Protein AF-R9CBH0-F1 (afdb_monomer)

Structure (mmCIF, N/CA/C/O backbone):
data_AF-R9CBH0-F1
#
_entry.id   AF-R9CBH0-F1
#
loop_
_atom_site.group_PDB
_atom_site.id
_atom_site.type_symbol
_atom_site.label_atom_id
_atom_site.label_alt_id
_atom_site.label_comp_id
_atom_site.label_asym_id
_atom_site.label_entity_id
_atom_site.label_seq_id
_atom_site.pdbx_PDB_ins_code
_atom_site.Cartn_x
_atom_site.Cartn_y
_atom_site.Cartn_z
_atom_site.occupancy
_atom_site.B_iso_or_equiv
_atom_site.auth_seq_id
_atom_site.auth_comp_id
_atom_site.auth_asym_id
_atom_site.auth_atom_id
_atom_site.pdbx_PDB_model_num
ATOM 1 N N . MET A 1 1 ? 23.669 3.929 -6.860 1.00 55.69 1 MET A N 1
ATOM 2 C CA . MET A 1 1 ? 23.165 4.965 -5.923 1.00 55.69 1 MET A CA 1
ATOM 3 C C . MET A 1 1 ? 24.334 5.566 -5.158 1.00 55.69 1 MET A C 1
ATOM 5 O O . MET A 1 1 ? 25.088 4.812 -4.551 1.00 55.69 1 MET A O 1
ATOM 9 N N . SER A 1 2 ? 24.502 6.889 -5.202 1.00 68.69 2 SER A N 1
ATOM 10 C CA . SER A 1 2 ? 25.554 7.599 -4.462 1.00 68.69 2 SER A CA 1
ATOM 11 C C . SER A 1 2 ? 25.324 7.513 -2.946 1.00 68.69 2 SER A C 1
ATOM 13 O O . SER A 1 2 ? 24.187 7.362 -2.489 1.00 68.69 2 SER A O 1
ATOM 15 N N . LYS A 1 3 ? 26.395 7.622 -2.145 1.00 69.25 3 LYS A N 1
ATOM 16 C CA . LYS A 1 3 ? 26.305 7.676 -0.669 1.00 69.25 3 LYS A CA 1
ATOM 17 C C . LYS A 1 3 ? 25.353 8.789 -0.194 1.00 69.25 3 LYS A C 1
ATOM 19 O O . LYS A 1 3 ? 24.627 8.596 0.774 1.00 69.25 3 LYS A O 1
ATOM 24 N N . LEU A 1 4 ? 25.290 9.892 -0.943 1.00 75.38 4 LEU A N 1
ATOM 25 C CA . LEU A 1 4 ? 24.421 11.036 -0.674 1.00 75.38 4 LEU A CA 1
ATOM 26 C C . LEU A 1 4 ? 22.924 10.697 -0.794 1.00 75.38 4 LEU A C 1
ATOM 28 O O . LEU A 1 4 ? 22.137 11.063 0.074 1.00 75.38 4 LEU A O 1
ATOM 32 N N . GLY A 1 5 ? 22.533 9.921 -1.811 1.00 71.81 5 GLY A N 1
ATOM 33 C CA . GLY A 1 5 ? 21.139 9.492 -1.977 1.00 71.81 5 GLY A CA 1
ATOM 34 C C . GLY A 1 5 ? 20.655 8.568 -0.854 1.00 71.81 5 GLY A C 1
ATOM 35 O O . GLY A 1 5 ? 19.491 8.618 -0.465 1.00 71.81 5 GLY A O 1
ATOM 36 N N . LYS A 1 6 ? 21.552 7.756 -0.278 1.00 69.94 6 LYS A N 1
ATOM 37 C CA . LYS A 1 6 ? 21.220 6.910 0.880 1.00 69.94 6 LYS A CA 1
ATOM 38 C C . LYS A 1 6 ? 20.945 7.750 2.127 1.00 69.94 6 LYS A C 1
ATOM 40 O O . LYS A 1 6 ? 19.971 7.478 2.820 1.00 69.94 6 LYS A O 1
ATOM 45 N N . LEU A 1 7 ? 21.760 8.776 2.378 1.00 72.44 7 LEU A N 1
ATOM 46 C CA . LEU A 1 7 ? 21.584 9.673 3.522 1.00 72.44 7 LEU A CA 1
ATOM 47 C C . LEU A 1 7 ? 20.249 10.426 3.443 1.00 72.44 7 LEU A C 1
ATOM 49 O O . LEU A 1 7 ? 19.508 10.477 4.419 1.00 72.44 7 LEU A O 1
ATOM 53 N N . PHE A 1 8 ? 19.897 10.914 2.253 1.00 79.12 8 PHE A N 1
ATOM 54 C CA . PHE A 1 8 ? 18.622 11.588 2.014 1.00 79.12 8 PHE A CA 1
ATOM 55 C C . PHE A 1 8 ? 17.409 10.694 2.325 1.00 79.12 8 PHE A C 1
ATOM 57 O O . PHE A 1 8 ? 16.489 11.110 3.028 1.00 79.12 8 PHE A O 1
ATOM 64 N N . ASN A 1 9 ? 17.432 9.434 1.879 1.00 73.38 9 ASN A N 1
ATOM 65 C CA . ASN A 1 9 ? 16.358 8.476 2.162 1.00 73.38 9 ASN A CA 1
ATOM 66 C C . ASN A 1 9 ? 16.231 8.150 3.658 1.00 73.38 9 ASN A C 1
ATOM 68 O O . ASN A 1 9 ? 15.123 7.953 4.157 1.00 73.38 9 ASN A O 1
ATOM 72 N N . VAL A 1 10 ? 17.352 8.113 4.381 1.00 73.56 10 VAL A N 1
ATOM 73 C CA . VAL A 1 10 ? 17.361 7.919 5.836 1.00 73.56 10 VAL A CA 1
ATOM 74 C C . VAL A 1 10 ? 16.710 9.113 6.536 1.00 73.56 10 VAL A C 1
ATOM 76 O O . VAL A 1 10 ? 15.833 8.910 7.373 1.00 73.56 10 VAL A O 1
ATOM 79 N N . CYS A 1 11 ? 17.041 10.347 6.145 1.00 78.62 11 CYS A N 1
ATOM 80 C CA . CYS A 1 11 ? 16.390 11.549 6.676 1.00 78.62 11 CYS A CA 1
ATOM 81 C C . CYS A 1 11 ? 14.871 11.531 6.440 1.00 78.62 11 CYS A C 1
ATOM 83 O O . CYS A 1 11 ? 14.105 11.779 7.369 1.00 78.62 11 CYS A O 1
ATOM 85 N N . ILE A 1 12 ? 14.429 11.165 5.231 1.00 78.31 12 ILE A N 1
ATOM 86 C CA . ILE A 1 12 ? 13.000 11.000 4.917 1.00 78.31 12 ILE A CA 1
ATOM 87 C C . ILE A 1 12 ? 12.352 9.955 5.829 1.00 78.31 12 ILE A C 1
ATOM 89 O O . ILE A 1 12 ? 11.258 10.191 6.339 1.00 78.31 12 ILE A O 1
ATOM 93 N N . SER A 1 13 ? 13.030 8.833 6.079 1.00 71.50 13 SER A N 1
ATOM 94 C CA . SER A 1 13 ? 12.522 7.787 6.967 1.00 71.50 13 SER A CA 1
ATOM 95 C C . SER A 1 13 ? 12.278 8.307 8.382 1.00 71.50 13 SER A C 1
ATOM 97 O O . SER A 1 13 ? 11.202 8.068 8.927 1.00 71.50 13 SER A O 1
ATOM 99 N N . TYR A 1 14 ? 13.219 9.060 8.958 1.00 72.81 14 TYR A N 1
ATOM 100 C CA . TYR A 1 14 ? 13.046 9.653 10.289 1.00 72.81 14 TYR A CA 1
ATOM 101 C C . TYR A 1 14 ? 11.918 10.690 10.323 1.00 72.81 14 TYR A C 1
ATOM 103 O O . TYR A 1 14 ? 11.097 10.670 11.238 1.00 72.81 14 TYR A O 1
ATOM 111 N N . ILE A 1 15 ? 11.807 11.539 9.297 1.00 75.44 15 ILE A N 1
ATOM 112 C CA . ILE A 1 15 ? 10.704 12.506 9.182 1.00 75.44 15 ILE A CA 1
ATOM 113 C C . ILE A 1 15 ? 9.355 11.778 9.069 1.00 75.44 15 ILE A C 1
ATOM 115 O O . ILE A 1 15 ? 8.374 12.188 9.687 1.00 75.44 15 ILE A O 1
ATOM 119 N N . SER A 1 16 ? 9.300 10.647 8.359 1.00 73.06 16 SER A N 1
ATOM 120 C CA . SER A 1 16 ? 8.080 9.839 8.223 1.00 73.06 16 SER A CA 1
ATOM 121 C C . SER A 1 16 ? 7.590 9.224 9.542 1.00 73.06 16 SER A C 1
ATOM 123 O O . SER A 1 16 ? 6.415 8.859 9.659 1.00 73.06 16 SER A O 1
ATOM 125 N N . CYS A 1 17 ? 8.464 9.097 10.547 1.00 70.25 17 CYS A N 1
ATOM 126 C CA . CYS A 1 17 ? 8.090 8.621 11.878 1.00 70.25 17 CYS A CA 1
ATOM 127 C C . CYS A 1 17 ? 7.307 9.675 12.675 1.00 70.25 17 CYS A C 1
ATOM 129 O O . CYS A 1 17 ? 6.495 9.298 13.517 1.00 70.25 17 CYS A O 1
ATOM 131 N N . LEU A 1 18 ? 7.500 10.965 12.375 1.00 71.19 18 LEU A N 1
ATOM 132 C CA . LEU A 1 18 ? 6.813 12.091 13.020 1.00 71.19 18 LEU A CA 1
ATOM 133 C C . LEU A 1 18 ? 5.410 12.351 12.444 1.00 71.19 18 LEU A C 1
ATOM 135 O O . LEU A 1 18 ? 4.654 13.156 12.984 1.00 71.19 18 LEU A O 1
ATOM 139 N N . CYS A 1 19 ? 5.040 11.697 11.340 1.00 74.38 19 CYS A N 1
ATOM 140 C CA . CYS A 1 19 ? 3.730 11.884 10.726 1.00 74.38 19 CYS A CA 1
ATOM 141 C C . CYS A 1 19 ? 2.606 11.241 11.556 1.00 74.38 19 CYS A C 1
ATOM 143 O O . CYS A 1 19 ? 2.692 10.076 11.945 1.00 74.38 19 CYS A O 1
ATOM 145 N N . PHE A 1 20 ? 1.496 11.968 11.738 1.00 76.88 20 PHE A N 1
ATOM 146 C CA . PHE A 1 20 ? 0.270 11.419 12.321 1.00 76.88 20 PHE A CA 1
ATOM 147 C C . PHE A 1 20 ? -0.298 10.304 11.431 1.00 76.88 20 PHE A C 1
ATOM 149 O O . PHE A 1 20 ? -0.770 10.544 10.313 1.00 76.88 20 PHE A O 1
ATOM 156 N N . ARG A 1 21 ? -0.259 9.065 11.933 1.00 80.06 21 ARG A N 1
ATOM 157 C CA . ARG A 1 21 ? -0.780 7.882 11.237 1.00 80.06 21 ARG A CA 1
ATOM 158 C C . ARG A 1 21 ? -2.235 7.629 11.604 1.00 80.06 21 ARG A C 1
ATOM 160 O O . ARG A 1 21 ? -2.646 7.768 12.750 1.00 80.06 21 ARG A O 1
ATOM 167 N N . ASN A 1 22 ? -3.021 7.217 10.616 1.00 83.94 22 ASN A N 1
ATOM 168 C CA . ASN A 1 22 ? -4.420 6.852 10.791 1.00 83.94 22 ASN A CA 1
ATOM 169 C C . ASN A 1 22 ? -4.539 5.325 10.931 1.00 83.94 22 ASN A C 1
ATOM 171 O O . ASN A 1 22 ? -4.223 4.585 9.992 1.00 83.94 22 ASN A O 1
ATOM 175 N N . SER A 1 23 ? -5.014 4.858 12.091 1.00 82.81 23 SER A N 1
ATOM 176 C CA . SER A 1 23 ? -5.140 3.431 12.439 1.00 82.81 23 SER A CA 1
ATOM 177 C C . SER A 1 23 ? -6.052 2.638 11.493 1.00 82.81 23 SER A C 1
ATOM 179 O O . SER A 1 23 ? -5.847 1.438 11.293 1.00 82.81 23 SER A O 1
ATOM 181 N N . LYS A 1 24 ? -6.994 3.331 10.838 1.00 88.06 24 LYS A N 1
ATOM 182 C CA . LYS A 1 24 ? -7.968 2.759 9.902 1.00 88.06 24 LYS A CA 1
ATOM 183 C C . LYS A 1 24 ? -7.472 2.697 8.460 1.00 88.06 24 LYS A C 1
ATOM 185 O O . LYS A 1 24 ? -8.135 2.084 7.630 1.00 88.06 24 LYS A O 1
ATOM 190 N N . LYS A 1 25 ? -6.347 3.338 8.117 1.00 91.06 25 LYS A N 1
ATOM 191 C CA . LYS A 1 25 ? -5.790 3.323 6.752 1.00 91.06 25 LYS A CA 1
ATOM 192 C C . LYS A 1 25 ? -4.822 2.157 6.571 1.00 91.06 25 LYS A C 1
ATOM 194 O O . LYS A 1 25 ? -3.807 2.086 7.268 1.00 91.06 25 LYS A O 1
ATOM 199 N N . VAL A 1 26 ? -5.103 1.317 5.577 1.00 90.88 26 VAL A N 1
ATOM 200 C CA . VAL A 1 26 ? -4.246 0.202 5.160 1.00 90.88 26 VAL A CA 1
ATOM 201 C C . VAL A 1 26 ? -3.906 0.361 3.684 1.00 90.88 26 VAL A C 1
ATOM 203 O O . VAL A 1 26 ? -4.806 0.484 2.850 1.00 90.88 26 VAL A O 1
ATOM 206 N N . ILE A 1 27 ? -2.613 0.371 3.362 1.00 93.00 27 ILE A N 1
ATOM 207 C CA . ILE A 1 27 ? -2.144 0.452 1.974 1.00 93.00 27 ILE A CA 1
ATOM 208 C C . ILE A 1 27 ? -1.685 -0.913 1.453 1.00 93.00 27 ILE A C 1
ATOM 210 O O . ILE A 1 27 ? -1.210 -1.755 2.215 1.00 93.00 27 ILE A O 1
ATOM 214 N N . PHE A 1 28 ? -1.804 -1.114 0.145 1.00 92.44 28 PHE A N 1
ATOM 215 C CA . PHE A 1 28 ? -1.493 -2.369 -0.536 1.00 92.44 28 PHE A CA 1
ATOM 216 C C . PHE A 1 28 ? -0.552 -2.140 -1.714 1.00 92.44 28 PHE A C 1
ATOM 218 O O . PHE A 1 28 ? -0.696 -1.158 -2.441 1.00 92.44 28 PHE A O 1
ATOM 225 N N . GLY A 1 29 ? 0.372 -3.076 -1.914 1.00 90.69 29 GLY A N 1
ATOM 226 C CA . GLY A 1 29 ? 1.218 -3.180 -3.100 1.00 90.69 29 GLY A CA 1
ATOM 227 C C . GLY A 1 29 ? 1.507 -4.644 -3.437 1.00 90.69 29 GLY A C 1
ATOM 228 O O . GLY A 1 29 ? 1.253 -5.540 -2.627 1.00 90.69 29 GLY A O 1
ATOM 229 N N . SER A 1 30 ? 1.990 -4.899 -4.653 1.00 86.62 30 SER A N 1
ATOM 230 C CA . SER A 1 30 ? 2.379 -6.238 -5.111 1.00 86.62 30 SER A CA 1
ATOM 231 C C . SER A 1 30 ? 3.394 -6.146 -6.257 1.00 86.62 30 SER A C 1
ATOM 233 O O . SER A 1 30 ? 3.350 -5.190 -7.042 1.00 86.62 30 SER A O 1
ATOM 235 N N . TRP A 1 31 ? 4.302 -7.124 -6.363 1.00 85.31 31 TRP A N 1
ATOM 236 C CA . TRP A 1 31 ? 5.308 -7.252 -7.432 1.00 85.31 31 TRP A CA 1
ATOM 237 C C . TRP A 1 31 ? 6.092 -5.961 -7.709 1.00 85.31 31 TRP A C 1
ATOM 239 O O . TRP A 1 31 ? 6.016 -5.391 -8.802 1.00 85.31 31 TRP A O 1
ATOM 249 N N . PHE A 1 32 ? 6.819 -5.462 -6.711 1.00 82.62 32 PHE A N 1
ATOM 250 C CA . PHE A 1 32 ? 7.611 -4.226 -6.764 1.00 82.62 32 PHE A CA 1
ATOM 251 C C . PHE A 1 32 ? 6.785 -2.970 -7.103 1.00 82.62 32 PHE A C 1
ATOM 253 O O . PHE A 1 32 ? 7.334 -1.939 -7.504 1.00 82.62 32 PHE A O 1
ATOM 260 N N . GLY A 1 33 ? 5.461 -3.060 -6.929 1.00 84.62 33 GLY A N 1
ATOM 261 C CA . GLY A 1 33 ? 4.481 -2.021 -7.225 1.00 84.62 33 GLY A CA 1
ATOM 262 C C . GLY A 1 33 ? 3.933 -2.069 -8.653 1.00 84.62 33 GLY A C 1
ATOM 263 O O . GLY A 1 33 ? 3.203 -1.157 -9.038 1.00 84.62 33 GLY A O 1
ATOM 264 N N . ASN A 1 34 ? 4.254 -3.101 -9.439 1.00 87.12 34 ASN A N 1
ATOM 265 C CA . ASN A 1 34 ? 3.969 -3.143 -10.877 1.00 87.12 34 ASN A CA 1
ATOM 266 C C . ASN A 1 34 ? 2.783 -4.024 -11.279 1.00 87.12 34 ASN A C 1
ATOM 268 O O . ASN A 1 34 ? 2.405 -4.003 -12.450 1.00 87.12 34 ASN A O 1
ATOM 272 N N . LYS A 1 35 ? 2.195 -4.796 -10.355 1.00 89.12 35 LYS A N 1
ATOM 273 C CA . LYS A 1 35 ? 1.049 -5.666 -10.663 1.00 89.12 35 LYS A CA 1
ATOM 274 C C . LYS A 1 35 ? -0.063 -5.534 -9.633 1.00 89.12 35 LYS A C 1
ATOM 276 O O . LYS A 1 35 ? 0.196 -5.404 -8.44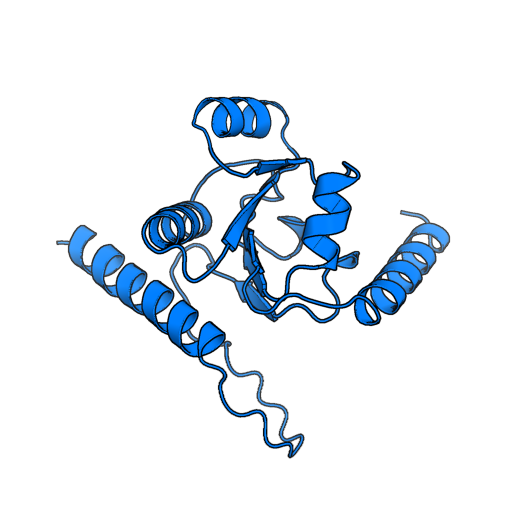2 1.00 89.12 35 LYS A O 1
ATOM 281 N N . PHE A 1 36 ? -1.306 -5.671 -10.088 1.00 89.69 36 PHE A N 1
ATOM 282 C CA . PHE A 1 36 ? -2.465 -5.915 -9.230 1.00 89.69 36 PHE A CA 1
ATOM 283 C C . PHE A 1 36 ? -2.736 -7.424 -9.152 1.00 89.69 36 PHE A C 1
ATOM 285 O O . PHE A 1 36 ? -3.535 -7.977 -9.915 1.00 89.69 36 PHE A O 1
ATOM 292 N N . ALA A 1 37 ? -2.018 -8.113 -8.262 1.00 87.06 37 ALA A N 1
ATOM 293 C CA . ALA A 1 37 ? -1.978 -9.574 -8.222 1.00 87.06 37 ALA A CA 1
ATOM 294 C C . ALA A 1 37 ? -1.712 -10.145 -6.818 1.00 87.06 37 ALA A C 1
ATOM 296 O O . ALA A 1 37 ? -1.347 -9.414 -5.891 1.00 87.06 37 ALA A O 1
ATOM 297 N N . ASP A 1 38 ? -1.841 -11.473 -6.731 1.00 84.25 38 ASP A N 1
ATOM 298 C CA . ASP A 1 38 ? -1.469 -12.311 -5.585 1.00 84.25 38 ASP A CA 1
ATOM 299 C C . ASP A 1 38 ? -2.309 -12.033 -4.316 1.00 84.25 38 ASP A C 1
ATOM 301 O O . ASP A 1 38 ? -3.362 -11.388 -4.367 1.00 84.25 38 ASP A O 1
ATOM 305 N N . ASN A 1 39 ? -1.871 -12.535 -3.166 1.00 84.12 39 ASN A N 1
ATOM 306 C CA . ASN A 1 39 ? -2.548 -12.447 -1.874 1.00 84.12 39 ASN A CA 1
ATOM 307 C C . ASN A 1 39 ? -2.919 -11.006 -1.494 1.00 84.12 39 ASN A C 1
ATOM 309 O O . ASN A 1 39 ? -3.996 -10.767 -0.945 1.00 84.12 39 ASN A O 1
ATOM 313 N N . SER A 1 40 ? -2.075 -10.033 -1.854 1.00 85.44 40 SER A N 1
ATOM 314 C CA . SER A 1 40 ? -2.325 -8.604 -1.623 1.00 85.44 40 SER A CA 1
ATOM 315 C C . SER A 1 40 ? -3.613 -8.124 -2.304 1.00 85.44 40 SER A C 1
ATOM 317 O O . SER A 1 40 ? -4.426 -7.437 -1.684 1.00 85.44 40 SER A O 1
ATOM 319 N N . LYS A 1 41 ? -3.880 -8.567 -3.543 1.00 89.62 41 LYS A N 1
ATOM 320 C CA . LYS A 1 41 ? -5.126 -8.263 -4.269 1.00 89.62 41 LYS A CA 1
ATOM 321 C C . LYS A 1 41 ? -6.351 -8.874 -3.596 1.00 89.62 41 LYS A C 1
ATOM 323 O O . LYS A 1 41 ? -7.383 -8.210 -3.496 1.00 89.62 41 LYS A O 1
ATOM 328 N N . TYR A 1 42 ? -6.262 -10.128 -3.159 1.00 87.75 42 TYR A N 1
ATOM 329 C CA . TYR A 1 42 ? -7.389 -10.797 -2.505 1.00 87.75 42 TYR A CA 1
ATOM 330 C C . TYR A 1 42 ? -7.722 -10.153 -1.159 1.00 87.75 42 TYR A C 1
ATOM 332 O O . TYR A 1 42 ? -8.896 -9.889 -0.890 1.00 87.75 42 TYR A O 1
ATOM 340 N N . LEU A 1 43 ? -6.705 -9.821 -0.358 1.00 86.38 43 LEU A N 1
ATOM 341 C CA . LEU A 1 43 ? -6.895 -9.104 0.901 1.00 86.38 43 LEU A CA 1
ATOM 342 C C . LEU A 1 43 ? -7.495 -7.720 0.670 1.00 86.38 43 LEU A C 1
ATOM 344 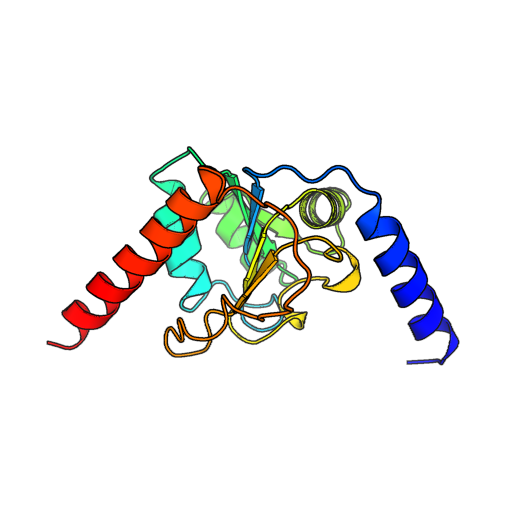O O . LEU A 1 43 ? -8.514 -7.402 1.283 1.00 86.38 43 LEU A O 1
ATOM 348 N N . PHE A 1 44 ? -6.945 -6.954 -0.273 1.00 91.50 44 PHE A N 1
ATOM 349 C CA . PHE A 1 44 ? -7.498 -5.665 -0.680 1.00 91.50 44 PHE A CA 1
ATOM 350 C C . PHE A 1 44 ? -8.991 -5.777 -1.010 1.00 91.50 44 PHE A C 1
ATOM 352 O O . PHE A 1 44 ? -9.804 -5.077 -0.412 1.00 91.50 44 PHE A O 1
ATOM 359 N N . LYS A 1 45 ? -9.379 -6.716 -1.884 1.00 89.50 45 LYS A N 1
ATOM 360 C CA . LYS A 1 45 ? -10.786 -6.922 -2.262 1.00 89.50 45 LYS A CA 1
ATOM 361 C C . LYS A 1 45 ? -11.668 -7.330 -1.083 1.00 89.50 45 LYS A C 1
ATOM 363 O O . LYS A 1 45 ? -12.788 -6.842 -0.984 1.00 89.50 45 LYS A O 1
ATOM 368 N N . SER A 1 46 ? -11.181 -8.191 -0.187 1.00 86.62 46 SER A N 1
ATOM 369 C CA . SER A 1 46 ? -11.945 -8.593 1.002 1.00 86.62 46 SER A CA 1
ATOM 370 C C . SER A 1 46 ? -12.234 -7.413 1.934 1.00 86.62 46 SER A C 1
ATOM 372 O O . SER A 1 46 ? -13.335 -7.305 2.463 1.00 86.62 46 SER A O 1
ATOM 374 N N . MET A 1 47 ? -11.289 -6.478 2.053 1.00 87.25 47 MET A N 1
ATOM 375 C CA . MET A 1 47 ? -11.446 -5.272 2.864 1.00 87.25 47 MET A CA 1
ATOM 376 C C . MET A 1 47 ? -12.349 -4.218 2.220 1.00 87.25 47 MET A C 1
ATOM 378 O O . MET A 1 47 ? -12.893 -3.385 2.932 1.00 87.25 47 MET A O 1
ATOM 382 N N . LEU A 1 48 ? -12.566 -4.253 0.901 1.00 88.31 48 LEU A N 1
ATOM 383 C CA . LEU A 1 48 ? -13.536 -3.358 0.255 1.00 88.31 48 LEU A CA 1
ATOM 384 C C . LEU A 1 48 ? -14.987 -3.672 0.647 1.00 88.31 48 LEU A C 1
ATOM 386 O O . LEU A 1 48 ? -15.830 -2.777 0.606 1.00 88.31 48 LEU A O 1
ATOM 390 N N . VAL A 1 49 ? -15.280 -4.923 1.018 1.00 85.12 49 VAL A N 1
ATOM 391 C CA . VAL A 1 49 ? -16.624 -5.347 1.450 1.00 85.12 49 VAL A CA 1
ATOM 392 C C . VAL A 1 49 ? -16.991 -4.706 2.786 1.00 85.12 49 VAL A C 1
ATOM 394 O O . VAL A 1 49 ? -18.146 -4.360 3.021 1.00 85.12 49 VAL A O 1
ATOM 397 N N . ASP A 1 50 ? -16.003 -4.510 3.652 1.00 76.94 50 ASP A N 1
ATOM 398 C CA . ASP A 1 50 ? -16.211 -4.056 5.014 1.00 76.94 50 ASP A CA 1
ATOM 399 C C . ASP A 1 50 ? -15.418 -2.771 5.278 1.00 76.94 50 ASP A C 1
ATOM 401 O O . ASP A 1 50 ? -14.215 -2.758 5.546 1.00 76.94 50 ASP A O 1
ATOM 405 N N . LYS A 1 51 ? -16.158 -1.661 5.210 1.00 79.69 51 LYS A N 1
ATOM 406 C CA . LYS A 1 51 ? -15.656 -0.282 5.246 1.00 79.69 51 LYS A CA 1
ATOM 407 C C . LYS A 1 51 ? -15.122 0.167 6.613 1.00 79.69 51 LYS A C 1
ATOM 409 O O . LYS A 1 51 ? -14.841 1.353 6.785 1.00 79.69 51 LYS A O 1
ATOM 414 N N . ARG A 1 52 ? -14.979 -0.733 7.596 1.00 84.00 52 ARG A N 1
ATOM 415 C CA . ARG A 1 52 ? -14.368 -0.411 8.902 1.00 84.00 52 ARG A CA 1
ATOM 416 C C . ARG A 1 52 ? -12.925 0.070 8.753 1.00 84.00 52 ARG A C 1
ATOM 418 O O . ARG A 1 52 ? -12.489 0.938 9.506 1.00 84.00 52 ARG A O 1
ATOM 425 N N . LEU A 1 53 ? -12.217 -0.457 7.755 1.00 87.94 53 LEU A N 1
ATOM 426 C CA . LEU A 1 53 ? -10.875 -0.033 7.375 1.00 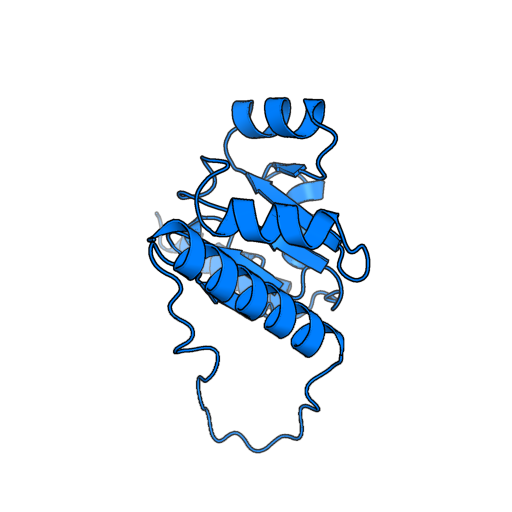87.94 53 LEU A CA 1
ATOM 427 C C . LEU A 1 53 ? -10.896 0.554 5.959 1.00 87.94 53 LEU A C 1
ATOM 429 O O . LEU A 1 53 ? -11.602 0.078 5.073 1.00 87.94 53 LEU A O 1
ATOM 433 N N . ARG A 1 54 ? -10.084 1.586 5.730 1.00 93.44 54 ARG A N 1
ATOM 434 C CA . ARG A 1 54 ? -9.891 2.210 4.420 1.00 93.44 54 ARG A CA 1
ATOM 435 C C . ARG A 1 54 ? -8.726 1.538 3.703 1.00 93.44 54 ARG A C 1
ATOM 437 O O . ARG A 1 54 ? -7.566 1.791 4.034 1.00 93.44 54 ARG A O 1
ATOM 444 N N . ALA A 1 55 ? -9.055 0.702 2.725 1.00 93.81 55 ALA A N 1
ATOM 445 C CA . ALA A 1 55 ? -8.104 0.028 1.849 1.00 93.81 55 ALA A CA 1
ATOM 446 C C . ALA A 1 55 ? -7.711 0.927 0.663 1.00 93.81 55 ALA A C 1
ATOM 448 O O . ALA A 1 55 ? -8.575 1.409 -0.065 1.00 93.81 55 ALA A O 1
ATOM 449 N N . ILE A 1 56 ? -6.408 1.132 0.460 1.00 95.12 56 ILE A N 1
ATOM 450 C CA . ILE A 1 56 ? -5.854 1.973 -0.612 1.00 95.12 56 ILE A CA 1
ATOM 451 C C . ILE A 1 56 ? -4.780 1.192 -1.366 1.00 95.12 56 ILE A C 1
ATOM 453 O O . ILE A 1 56 ? -3.868 0.646 -0.750 1.00 95.12 56 ILE A O 1
ATOM 457 N N . TRP A 1 57 ? -4.831 1.177 -2.694 1.00 95.56 57 TRP A N 1
ATOM 458 C CA . TRP A 1 57 ? -3.773 0.570 -3.501 1.00 95.56 57 TRP A CA 1
ATOM 459 C C . TRP A 1 57 ? -2.714 1.600 -3.912 1.00 95.56 57 TRP A C 1
ATOM 461 O O . TRP A 1 57 ? -3.043 2.698 -4.364 1.00 95.56 57 TRP A O 1
ATOM 471 N N . ILE A 1 58 ? -1.436 1.246 -3.787 1.00 95.06 58 ILE A N 1
ATOM 472 C CA . ILE A 1 58 ? -0.305 2.052 -4.252 1.00 95.06 58 ILE A CA 1
ATOM 473 C C . ILE A 1 58 ? 0.409 1.287 -5.366 1.00 95.06 58 ILE A C 1
ATOM 475 O O . ILE A 1 58 ? 0.763 0.121 -5.208 1.00 95.06 58 ILE A O 1
ATOM 479 N N . THR A 1 59 ? 0.625 1.940 -6.507 1.00 94.00 59 THR A N 1
ATOM 480 C CA . THR A 1 59 ? 1.301 1.329 -7.661 1.00 94.00 59 THR A CA 1
ATOM 481 C C . THR A 1 59 ? 2.339 2.266 -8.273 1.00 94.00 59 THR A C 1
ATOM 483 O O . THR A 1 59 ? 2.264 3.488 -8.136 1.00 94.00 59 THR A O 1
ATOM 486 N N . LYS A 1 60 ? 3.341 1.682 -8.930 1.00 93.12 60 LYS A N 1
ATOM 487 C CA . LYS A 1 6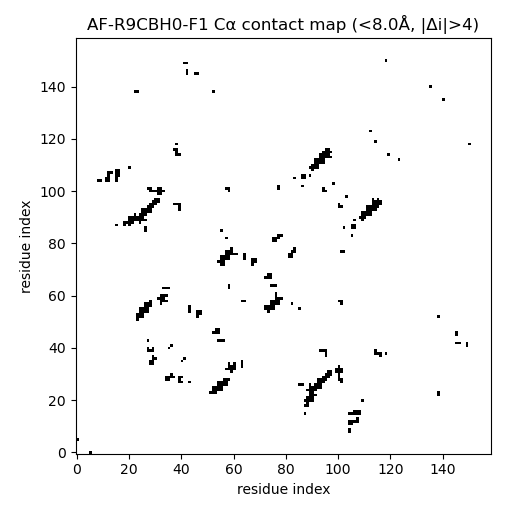0 ? 4.317 2.380 -9.775 1.00 93.12 60 LYS A CA 1
ATOM 488 C C . LYS A 1 60 ? 3.948 2.301 -11.259 1.00 93.12 60 LYS A C 1
ATOM 490 O O . LYS A 1 60 ? 4.486 3.063 -12.052 1.00 93.12 60 LYS A O 1
ATOM 495 N N . ASN A 1 61 ? 3.028 1.406 -11.623 1.00 94.06 61 ASN A N 1
ATOM 496 C CA . ASN A 1 61 ? 2.613 1.173 -12.997 1.00 94.06 61 ASN A CA 1
ATOM 497 C C . ASN A 1 61 ? 1.366 2.010 -13.331 1.00 94.06 61 ASN A C 1
ATOM 499 O O . ASN A 1 61 ? 0.320 1.881 -12.689 1.00 94.06 61 ASN A O 1
ATOM 503 N N . ILE A 1 62 ? 1.489 2.867 -14.346 1.00 94.19 62 ILE A N 1
ATOM 504 C CA . ILE A 1 62 ? 0.417 3.761 -14.790 1.00 94.19 62 ILE A CA 1
ATOM 505 C C . ILE A 1 62 ? -0.765 3.008 -15.412 1.00 94.19 62 ILE A C 1
ATOM 507 O O . ILE A 1 62 ? -1.909 3.416 -15.223 1.00 94.19 62 ILE A O 1
ATOM 511 N N . ASP A 1 63 ? -0.517 1.878 -16.074 1.00 95.44 63 ASP A N 1
ATOM 512 C CA . ASP A 1 63 ? -1.561 1.061 -16.691 1.00 95.44 63 ASP A CA 1
ATOM 513 C C . ASP A 1 63 ? -2.438 0.425 -15.614 1.00 95.44 63 ASP A C 1
ATOM 515 O O . ASP A 1 63 ? -3.662 0.531 -15.664 1.00 95.44 63 ASP A O 1
ATOM 519 N N . ILE A 1 64 ? -1.809 -0.121 -14.565 1.00 95.06 64 ILE A N 1
ATOM 520 C CA . ILE A 1 64 ? -2.514 -0.645 -13.386 1.00 95.06 64 ILE A CA 1
ATOM 521 C C . ILE A 1 64 ? -3.312 0.462 -12.697 1.00 95.06 64 ILE A C 1
ATOM 523 O O . ILE A 1 64 ? -4.463 0.246 -12.319 1.00 95.06 64 ILE A O 1
ATOM 527 N N . TYR A 1 65 ? -2.730 1.655 -12.541 1.00 96.25 65 TYR A N 1
ATOM 528 C CA . TYR A 1 65 ? -3.444 2.798 -11.975 1.00 96.25 65 TYR A CA 1
ATOM 529 C C . TYR A 1 65 ? -4.698 3.133 -12.787 1.00 96.25 65 TYR A C 1
ATOM 531 O O . TYR A 1 65 ? -5.780 3.230 -12.210 1.00 96.25 65 TYR A O 1
ATOM 539 N N . ASN A 1 66 ? -4.575 3.266 -14.108 1.00 96.38 66 ASN A N 1
ATOM 540 C CA . ASN A 1 66 ? -5.691 3.599 -14.990 1.00 96.38 66 ASN A CA 1
ATOM 541 C C . ASN A 1 66 ? -6.774 2.513 -14.966 1.00 96.38 66 ASN A C 1
ATOM 543 O O . ASN A 1 66 ? -7.961 2.825 -14.840 1.00 96.38 66 ASN A O 1
ATOM 547 N N . GLU A 1 67 ? -6.376 1.242 -15.022 1.00 96.31 67 GLU A N 1
ATOM 548 C CA . GLU A 1 67 ? -7.287 0.099 -14.972 1.00 96.31 67 GLU A CA 1
ATOM 549 C C . GLU A 1 67 ? -8.067 0.062 -13.650 1.00 96.31 67 GLU A C 1
ATOM 551 O O . GLU A 1 67 ? -9.300 0.022 -13.643 1.00 96.31 67 GLU A O 1
ATOM 556 N N . MET A 1 68 ? -7.367 0.144 -12.516 1.00 95.69 68 MET A N 1
ATOM 557 C CA . MET A 1 68 ? -7.988 0.133 -11.190 1.00 95.69 68 MET A CA 1
ATOM 558 C C . MET A 1 68 ? -8.866 1.363 -10.961 1.00 95.69 68 MET A C 1
ATOM 560 O O . MET A 1 68 ? -9.942 1.255 -10.368 1.00 95.69 68 MET A O 1
ATOM 564 N N . LYS A 1 69 ? -8.442 2.531 -11.457 1.00 96.06 69 LYS A N 1
ATOM 565 C CA . LYS A 1 69 ? -9.220 3.764 -11.356 1.00 96.06 69 LYS A CA 1
ATOM 566 C C . LYS A 1 69 ? -10.528 3.657 -12.135 1.00 96.06 69 LYS A C 1
ATOM 568 O O . LYS A 1 69 ? -11.565 4.060 -11.613 1.00 96.06 69 LYS A O 1
ATOM 573 N N . LYS A 1 70 ? -10.498 3.060 -13.332 1.00 96.38 70 LYS A N 1
ATOM 574 C CA . LYS A 1 70 ? -11.692 2.772 -14.145 1.00 96.38 70 LYS A CA 1
ATOM 575 C C . LYS A 1 70 ? -12.649 1.802 -13.446 1.00 96.38 70 LYS A C 1
ATOM 577 O O . LYS A 1 70 ? -13.857 1.949 -13.574 1.00 96.38 70 LYS A O 1
ATOM 582 N N . GLN A 1 71 ? -12.121 0.859 -12.665 1.00 94.25 71 GLN A N 1
ATOM 583 C CA . GLN A 1 71 ? -12.910 -0.069 -11.842 1.00 94.25 71 GLN A CA 1
ATOM 584 C C . GLN A 1 71 ? -13.476 0.572 -10.557 1.00 94.25 71 GLN A C 1
ATOM 586 O O . GLN A 1 71 ? -14.152 -0.102 -9.783 1.00 94.25 71 GLN A O 1
ATOM 591 N N . GLY A 1 72 ? -13.216 1.861 -10.309 1.00 95.06 72 GLY A N 1
ATOM 592 C CA . GLY A 1 72 ? -13.718 2.580 -9.136 1.00 95.06 72 GLY A CA 1
ATOM 593 C C . GLY A 1 72 ? -12.922 2.328 -7.853 1.00 95.06 72 GLY A C 1
ATOM 594 O O . GLY A 1 72 ? -13.369 2.709 -6.772 1.00 95.06 72 GLY A O 1
ATOM 595 N N . TYR A 1 73 ? -11.743 1.707 -7.943 1.00 95.75 73 TYR A N 1
ATOM 596 C CA . TYR A 1 73 ? -10.898 1.478 -6.777 1.00 95.75 73 TYR A CA 1
ATOM 597 C C . TYR A 1 73 ? -10.172 2.747 -6.328 1.00 95.75 73 TYR A C 1
ATOM 599 O O . TYR A 1 73 ? -9.788 3.610 -7.124 1.00 95.75 73 TYR A O 1
ATOM 607 N N . GLU A 1 74 ? -9.936 2.836 -5.018 1.00 95.88 74 GLU A N 1
ATOM 608 C CA . GLU A 1 74 ? -9.049 3.847 -4.460 1.00 95.88 74 GLU A CA 1
ATOM 609 C C . GLU A 1 74 ? -7.585 3.436 -4.694 1.00 95.88 74 GLU A C 1
ATOM 611 O O . GLU A 1 74 ? -7.049 2.552 -4.022 1.00 95.88 74 GLU A O 1
ATOM 616 N N . VAL A 1 75 ? -6.952 4.078 -5.678 1.00 96.81 75 VAL A N 1
ATOM 617 C CA . VAL A 1 75 ? -5.585 3.796 -6.129 1.00 96.81 75 VAL A CA 1
ATOM 618 C C . VAL A 1 75 ? -4.804 5.093 -6.353 1.00 96.81 75 VAL A C 1
ATOM 620 O O . VAL A 1 75 ? -5.366 6.081 -6.834 1.00 96.81 75 VAL A O 1
ATOM 623 N N . TYR A 1 76 ? -3.508 5.095 -6.026 1.00 96.69 76 TYR A N 1
ATOM 624 C CA . TYR A 1 76 ? -2.604 6.227 -6.257 1.00 96.69 76 TYR A CA 1
ATOM 625 C C . TYR A 1 76 ? -1.229 5.780 -6.765 1.00 96.69 76 TYR A C 1
ATOM 627 O O . TYR A 1 76 ? -0.720 4.720 -6.396 1.00 96.69 76 TYR A O 1
ATOM 635 N N . ILE A 1 77 ? -0.600 6.636 -7.575 1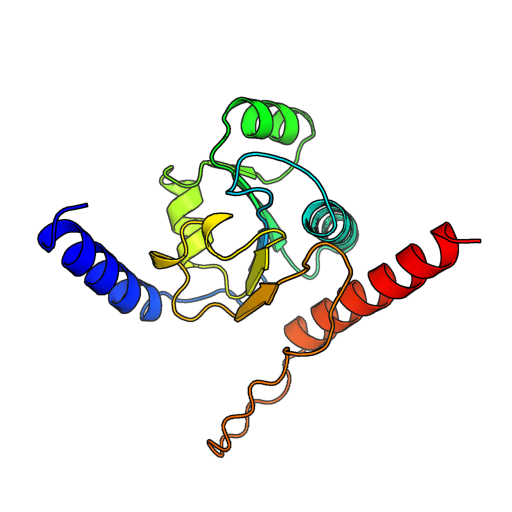.00 94.69 77 ILE A N 1
ATOM 636 C CA . ILE A 1 77 ? 0.789 6.449 -8.006 1.00 94.69 77 ILE A CA 1
ATOM 637 C C . ILE A 1 77 ? 1.740 6.756 -6.842 1.00 94.69 77 ILE A C 1
ATOM 639 O O . ILE A 1 77 ? 1.596 7.788 -6.181 1.00 94.69 77 ILE A O 1
ATOM 643 N N . HIS A 1 78 ? 2.739 5.900 -6.623 1.00 91.00 78 HIS A N 1
ATOM 644 C CA . HIS A 1 78 ? 3.640 5.938 -5.463 1.00 91.00 78 HIS A CA 1
ATOM 645 C C . HIS A 1 78 ? 4.402 7.262 -5.256 1.00 91.00 78 HIS A C 1
ATOM 647 O O . HIS A 1 78 ? 4.690 7.608 -4.111 1.00 91.00 78 HIS A O 1
ATOM 653 N N . ASN A 1 79 ? 4.730 7.987 -6.330 1.00 89.00 79 ASN A N 1
ATOM 654 C CA . ASN A 1 79 ? 5.476 9.252 -6.303 1.00 89.00 79 ASN A CA 1
ATOM 655 C C . ASN A 1 79 ? 4.585 10.490 -6.517 1.00 89.00 79 ASN A C 1
ATOM 657 O O . ASN A 1 79 ? 5.085 11.610 -6.551 1.00 89.00 79 ASN A O 1
ATOM 661 N N . SER A 1 80 ? 3.267 10.311 -6.642 1.00 90.69 80 SER A N 1
ATOM 662 C CA . SER A 1 80 ? 2.327 11.434 -6.681 1.00 90.69 80 SER A CA 1
ATOM 663 C C . SER A 1 80 ? 2.145 12.036 -5.286 1.00 90.69 80 SER A C 1
ATOM 665 O O . SER A 1 80 ? 2.226 11.318 -4.291 1.00 90.69 80 SER A O 1
ATOM 667 N N . LEU A 1 81 ? 1.806 13.328 -5.191 1.00 88.19 81 LEU A N 1
ATOM 668 C CA . LEU A 1 81 ? 1.542 13.992 -3.902 1.00 88.19 81 LEU A CA 1
ATOM 669 C C . LEU A 1 81 ? 0.511 13.232 -3.050 1.00 88.19 81 LEU A C 1
ATOM 671 O O . LEU A 1 81 ? 0.710 13.029 -1.854 1.00 88.19 81 LEU A O 1
ATOM 675 N N . LYS A 1 82 ? -0.565 12.743 -3.682 1.00 90.75 82 LYS A N 1
ATOM 676 C CA . LYS A 1 82 ? -1.588 11.928 -3.009 1.00 90.75 82 LYS A CA 1
ATOM 677 C C . LYS A 1 82 ? -1.034 10.570 -2.573 1.00 90.75 82 LYS A C 1
ATOM 679 O O . LYS A 1 82 ? -1.277 10.150 -1.446 1.00 90.75 82 LYS A O 1
ATOM 684 N N . GLY A 1 83 ? -0.257 9.903 -3.426 1.00 90.25 83 GLY A N 1
ATOM 685 C CA . GLY A 1 83 ? 0.383 8.633 -3.083 1.00 90.25 83 GLY A CA 1
ATOM 686 C C . GLY A 1 83 ? 1.363 8.762 -1.919 1.00 90.25 83 GLY A C 1
ATOM 687 O O . GLY A 1 83 ? 1.342 7.937 -1.009 1.00 90.25 83 GLY A O 1
ATOM 688 N N . ILE A 1 84 ? 2.179 9.816 -1.900 1.00 88.31 84 ILE A N 1
ATOM 689 C CA . ILE A 1 84 ? 3.107 10.124 -0.804 1.00 88.31 84 ILE A CA 1
ATOM 690 C C . ILE A 1 84 ? 2.326 10.383 0.488 1.00 88.31 84 ILE A C 1
ATOM 692 O O . ILE A 1 84 ? 2.610 9.757 1.506 1.00 88.31 84 ILE A O 1
ATOM 696 N N . TYR A 1 85 ? 1.290 11.225 0.442 1.00 90.81 85 TYR A N 1
ATOM 697 C CA . TYR A 1 85 ? 0.424 11.500 1.593 1.00 90.81 85 TYR A CA 1
ATOM 698 C C . TYR A 1 85 ? -0.205 10.225 2.176 1.00 90.81 85 TYR A C 1
ATOM 700 O O . TYR A 1 85 ? -0.218 10.017 3.394 1.00 90.81 85 TYR A O 1
ATOM 708 N N . HIS A 1 86 ? -0.726 9.344 1.322 1.00 92.12 86 HIS A N 1
ATOM 709 C CA . HIS A 1 86 ? -1.344 8.102 1.777 1.00 92.12 86 HIS A CA 1
ATOM 710 C C . HIS A 1 86 ? -0.327 7.117 2.349 1.00 92.12 86 HIS A C 1
ATOM 712 O O . HIS A 1 86 ? -0.637 6.469 3.344 1.00 92.12 86 HIS A O 1
ATOM 718 N N . GLN A 1 87 ? 0.887 7.060 1.802 1.00 89.62 87 GLN A N 1
ATOM 719 C CA . GLN A 1 87 ? 1.971 6.266 2.381 1.00 89.62 87 GLN A CA 1
ATOM 720 C C . GLN A 1 87 ? 2.403 6.818 3.752 1.00 89.62 87 GLN A C 1
ATOM 722 O O . GLN A 1 87 ? 2.447 6.067 4.722 1.00 89.62 87 GLN A O 1
ATOM 727 N N . LEU A 1 88 ? 2.605 8.132 3.886 1.00 86.25 88 LEU A N 1
ATOM 728 C CA . LEU A 1 88 ? 2.992 8.763 5.157 1.00 86.25 88 LEU A CA 1
ATOM 729 C C . LEU A 1 88 ? 1.938 8.596 6.262 1.00 86.25 88 LEU A C 1
ATOM 731 O O . LEU A 1 88 ? 2.280 8.411 7.427 1.00 86.25 88 LEU A O 1
ATOM 735 N N . THR A 1 89 ? 0.652 8.648 5.905 1.00 88.62 89 THR A N 1
ATOM 736 C CA . THR A 1 89 ? -0.453 8.621 6.880 1.00 88.62 89 THR A CA 1
ATOM 737 C C . THR A 1 89 ? -1.035 7.233 7.145 1.00 88.62 89 THR A C 1
ATOM 739 O O . THR A 1 89 ? -1.912 7.104 8.004 1.00 88.62 89 THR A O 1
ATOM 742 N N . ALA A 1 90 ? -0.602 6.192 6.431 1.00 87.06 90 ALA A N 1
ATOM 743 C CA . ALA A 1 90 ? -1.055 4.825 6.676 1.00 87.06 90 ALA A CA 1
ATOM 744 C C . ALA A 1 90 ? -0.437 4.262 7.960 1.00 87.06 90 ALA A C 1
ATOM 746 O O . ALA A 1 90 ? 0.748 4.451 8.223 1.00 87.06 90 ALA A O 1
ATOM 747 N N . SER A 1 91 ? -1.223 3.544 8.759 1.00 84.69 91 SER A N 1
ATOM 748 C CA . SER A 1 91 ? -0.698 2.828 9.933 1.00 84.69 91 SER A CA 1
ATOM 749 C C . SER A 1 91 ? -0.220 1.419 9.594 1.00 84.69 91 SER A C 1
ATOM 751 O O . SER A 1 91 ? 0.590 0.859 10.328 1.00 84.69 91 SER A O 1
ATOM 753 N N . LYS A 1 92 ? -0.707 0.840 8.489 1.00 85.56 92 LYS A N 1
ATOM 754 C CA . LYS A 1 92 ? -0.417 -0.537 8.079 1.00 85.56 92 LYS A CA 1
ATOM 755 C C . LYS A 1 92 ? -0.198 -0.622 6.575 1.00 85.56 92 LYS A C 1
ATOM 757 O O . LYS A 1 92 ? -0.871 0.080 5.815 1.00 85.56 92 LYS A O 1
ATOM 762 N N . TYR A 1 93 ? 0.690 -1.513 6.145 1.00 86.81 93 TYR A N 1
ATOM 763 C CA . TYR A 1 93 ? 0.906 -1.794 4.729 1.00 86.81 93 TYR A CA 1
ATOM 764 C C . TYR A 1 93 ? 1.098 -3.282 4.458 1.00 86.81 93 TYR A C 1
ATOM 766 O O . TYR A 1 93 ? 1.799 -3.971 5.198 1.00 86.81 93 TYR A O 1
ATOM 774 N N . CYS A 1 94 ? 0.466 -3.765 3.390 1.00 84.19 94 CYS A N 1
ATOM 775 C CA . CYS A 1 94 ? 0.516 -5.159 2.968 1.00 84.19 94 CYS A CA 1
ATOM 776 C C . CYS A 1 94 ? 1.289 -5.289 1.654 1.00 84.19 94 CYS A C 1
ATOM 778 O O . CYS A 1 94 ? 0.986 -4.588 0.683 1.00 84.19 94 CYS A O 1
ATOM 780 N N . THR A 1 95 ? 2.257 -6.201 1.613 1.00 81.50 95 THR A N 1
ATOM 781 C CA . THR A 1 95 ? 3.063 -6.475 0.414 1.00 81.50 95 THR A CA 1
ATOM 782 C C . THR A 1 95 ? 3.144 -7.970 0.141 1.00 81.50 95 THR A C 1
ATOM 784 O O . THR A 1 95 ? 2.882 -8.787 1.027 1.00 81.50 95 THR A O 1
ATOM 787 N N . CYS A 1 96 ? 3.469 -8.340 -1.097 1.00 72.94 96 CYS A N 1
ATOM 788 C CA . CYS A 1 96 ? 3.528 -9.740 -1.511 1.00 72.94 96 CYS A CA 1
ATOM 789 C C . CYS A 1 96 ? 4.949 -10.223 -1.796 1.00 72.94 96 CYS A C 1
ATOM 791 O O . CYS A 1 96 ? 5.284 -11.3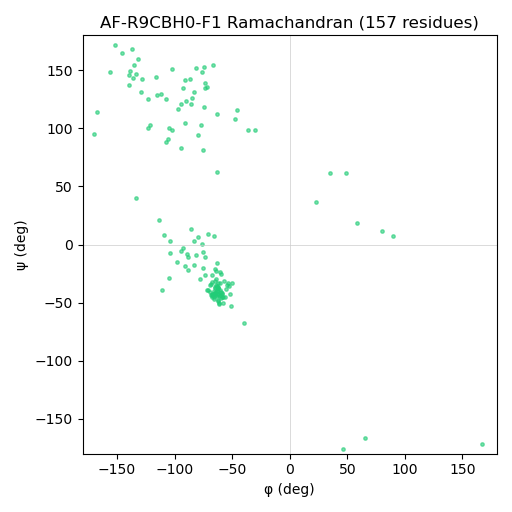50 -1.439 1.00 72.94 96 CYS A O 1
ATOM 793 N N . THR A 1 97 ? 5.778 -9.384 -2.419 1.00 64.50 97 THR A N 1
ATOM 794 C CA . THR A 1 97 ? 7.133 -9.767 -2.851 1.00 64.50 97 THR A CA 1
ATOM 795 C C . THR A 1 97 ? 8.211 -9.175 -1.942 1.00 64.50 97 THR A C 1
ATOM 797 O O . THR A 1 97 ? 9.260 -9.780 -1.757 1.00 64.50 97 THR A O 1
ATOM 800 N N . GLY A 1 98 ? 7.951 -8.018 -1.326 1.00 62.78 98 GLY A N 1
ATOM 801 C CA . GLY A 1 98 ? 8.865 -7.401 -0.366 1.00 62.78 98 GLY A CA 1
ATOM 802 C C . GLY A 1 98 ? 8.506 -5.952 -0.047 1.00 62.78 98 GLY A C 1
ATOM 803 O O . GLY A 1 98 ? 7.454 -5.454 -0.446 1.00 62.78 98 GLY A O 1
ATOM 804 N N . LYS A 1 99 ? 9.385 -5.262 0.687 1.00 61.09 99 LYS A N 1
ATOM 805 C CA . LYS A 1 99 ? 9.220 -3.845 1.075 1.00 61.09 99 LYS A CA 1
ATOM 806 C C . LYS A 1 99 ? 9.216 -2.885 -0.118 1.00 61.09 99 LYS A C 1
ATOM 808 O O . LYS A 1 99 ? 8.631 -1.811 -0.025 1.00 61.09 99 LYS A O 1
ATOM 813 N N . ASP A 1 100 ? 9.803 -3.300 -1.238 1.00 67.25 100 ASP A N 1
ATOM 814 C CA . ASP A 1 100 ? 9.900 -2.510 -2.469 1.00 67.25 100 ASP A CA 1
ATOM 815 C C . ASP A 1 100 ? 8.588 -2.427 -3.261 1.00 67.25 100 ASP A C 1
ATOM 817 O O . ASP A 1 100 ? 8.506 -1.672 -4.236 1.00 67.25 100 ASP A O 1
ATOM 821 N N . ASP A 1 101 ? 7.546 -3.160 -2.850 1.00 64.81 101 ASP A N 1
ATOM 822 C CA . ASP A 1 101 ? 6.199 -3.044 -3.421 1.00 64.81 101 ASP A CA 1
ATOM 823 C C . ASP A 1 101 ? 5.620 -1.626 -3.232 1.00 64.81 101 ASP A C 1
ATOM 825 O O . ASP A 1 101 ? 4.766 -1.189 -4.005 1.00 64.81 101 ASP A O 1
ATOM 829 N N . VAL A 1 102 ? 6.122 -0.893 -2.235 1.00 67.06 102 VAL A N 1
ATOM 830 C CA . VAL A 1 102 ? 5.742 0.472 -1.848 1.00 67.06 102 VAL A CA 1
ATOM 831 C C . VAL A 1 102 ? 6.997 1.305 -1.547 1.00 67.06 102 VAL A C 1
ATOM 833 O O . VAL A 1 102 ? 8.100 0.772 -1.439 1.00 67.06 102 VAL A O 1
ATOM 836 N N . SER A 1 103 ? 6.875 2.629 -1.415 1.00 74.06 103 SER A N 1
ATOM 837 C CA . SER A 1 103 ? 8.008 3.476 -1.018 1.00 74.06 103 SER A CA 1
ATOM 838 C C . SER A 1 103 ? 8.280 3.318 0.488 1.00 74.06 103 SER A C 1
ATOM 840 O O . SER A 1 103 ? 7.852 4.151 1.285 1.00 74.06 103 SER A O 1
ATOM 842 N N . TYR A 1 104 ? 8.991 2.255 0.888 1.00 66.88 104 TYR A N 1
ATOM 843 C CA . TYR A 1 104 ? 9.264 1.889 2.293 1.00 66.88 104 TYR A CA 1
ATOM 844 C C . TYR A 1 104 ? 9.808 3.036 3.162 1.00 66.88 104 TYR A C 1
ATOM 846 O O . TYR A 1 104 ? 9.460 3.139 4.335 1.00 66.88 104 TYR A O 1
ATOM 854 N N . TYR A 1 105 ? 10.588 3.954 2.587 1.00 60.84 105 TYR A N 1
ATOM 855 C CA . TYR A 1 105 ? 11.113 5.127 3.299 1.00 60.84 105 TYR A CA 1
ATOM 856 C C . TYR A 1 105 ? 10.030 6.095 3.807 1.00 60.84 105 TYR A C 1
ATOM 858 O O . TYR A 1 105 ? 10.309 6.926 4.660 1.00 60.84 105 TYR A O 1
ATOM 866 N N . LEU A 1 106 ? 8.794 6.000 3.312 1.00 68.19 106 LEU A N 1
ATOM 867 C CA . LEU A 1 106 ? 7.652 6.794 3.784 1.00 68.19 106 LEU A CA 1
ATOM 868 C C . LEU A 1 106 ? 6.851 6.074 4.888 1.00 68.19 106 LEU A C 1
ATOM 870 O O . LEU A 1 106 ? 5.879 6.610 5.423 1.00 68.19 106 LEU A O 1
ATOM 874 N N . LEU A 1 107 ? 7.233 4.843 5.228 1.00 67.25 107 LEU A N 1
ATOM 875 C CA . LEU A 1 107 ? 6.441 3.916 6.034 1.00 67.25 107 LEU A CA 1
ATOM 876 C C . LEU A 1 107 ? 7.063 3.608 7.397 1.00 67.25 107 LEU A C 1
ATOM 878 O O . LEU A 1 107 ? 6.673 2.614 7.997 1.00 67.25 107 LEU A O 1
ATOM 882 N N . GLY A 1 108 ? 7.963 4.460 7.907 1.00 63.50 108 GLY A N 1
ATOM 883 C CA . GLY A 1 108 ? 8.749 4.215 9.125 1.00 63.50 108 GLY A CA 1
ATOM 884 C C . GLY A 1 108 ? 7.978 3.536 10.268 1.00 63.50 108 GLY A C 1
ATOM 885 O O . GLY A 1 108 ? 8.222 2.371 10.557 1.00 63.50 108 GLY A O 1
ATOM 886 N N . ASN A 1 109 ? 7.000 4.231 10.862 1.00 70.62 109 ASN A N 1
ATOM 887 C CA . ASN A 1 109 ? 6.169 3.724 11.973 1.00 70.62 109 ASN A CA 1
ATOM 888 C C . ASN A 1 109 ? 4.934 2.903 11.528 1.00 70.62 109 ASN A C 1
ATOM 890 O O . ASN A 1 109 ? 4.016 2.692 12.323 1.00 70.62 109 ASN A O 1
ATOM 894 N N . ALA A 1 110 ? 4.840 2.484 10.261 1.00 78.56 110 ALA A N 1
ATOM 895 C CA . ALA A 1 110 ? 3.741 1.630 9.813 1.00 78.56 110 ALA A CA 1
ATOM 896 C C . ALA A 1 110 ? 4.049 0.148 10.051 1.00 78.56 110 ALA A C 1
ATOM 898 O O . ALA A 1 110 ? 5.157 -0.329 9.811 1.00 78.56 110 ALA A O 1
ATOM 899 N N . LYS A 1 111 ? 3.024 -0.614 10.435 1.00 78.62 111 LYS A N 1
ATOM 900 C CA . LYS A 1 111 ? 3.114 -2.068 10.588 1.00 78.62 111 LYS A CA 1
ATOM 901 C C . LYS A 1 111 ? 3.144 -2.740 9.216 1.00 78.62 111 LYS A C 1
ATOM 903 O O . LYS A 1 111 ? 2.190 -2.623 8.442 1.00 78.62 111 LYS A O 1
ATOM 908 N N . HIS A 1 112 ? 4.238 -3.440 8.929 1.00 82.44 112 HIS A N 1
ATOM 909 C CA . HIS A 1 112 ? 4.414 -4.211 7.698 1.00 82.44 112 HIS A CA 1
ATOM 910 C C . HIS A 1 112 ? 3.767 -5.589 7.819 1.00 82.44 112 HIS A C 1
ATOM 912 O O . HIS A 1 112 ? 4.003 -6.302 8.791 1.00 82.44 112 HIS A O 1
ATOM 918 N N . ILE A 1 113 ? 2.969 -5.972 6.826 1.00 79.31 113 ILE A N 1
ATOM 919 C CA . ILE A 1 113 ? 2.353 -7.293 6.713 1.00 79.31 113 ILE A CA 1
ATOM 920 C C . ILE A 1 113 ? 2.813 -7.922 5.398 1.00 79.31 113 ILE A C 1
ATOM 922 O O . ILE A 1 113 ? 2.341 -7.566 4.318 1.00 79.31 113 ILE A O 1
ATOM 926 N N . GLU A 1 114 ? 3.752 -8.857 5.492 1.00 78.62 114 GLU A N 1
ATOM 927 C CA . GLU A 1 114 ? 4.226 -9.630 4.344 1.00 78.62 114 GLU A CA 1
ATOM 928 C C . GLU A 1 114 ? 3.320 -10.838 4.110 1.00 78.62 114 GLU A C 1
ATOM 930 O O . GLU A 1 114 ? 3.166 -11.696 4.980 1.00 78.62 114 GLU A O 1
ATOM 935 N N . LEU A 1 115 ? 2.719 -10.914 2.924 1.00 73.56 115 LEU A N 1
ATOM 936 C CA . LEU A 1 115 ? 1.791 -11.985 2.566 1.00 73.56 115 LEU A CA 1
ATOM 937 C C . LEU A 1 115 ? 2.481 -13.181 1.891 1.00 73.56 115 LEU A C 1
ATOM 939 O O . LEU A 1 115 ? 1.893 -14.262 1.903 1.00 73.56 115 LEU A O 1
ATOM 943 N N . TRP A 1 116 ? 3.707 -12.998 1.367 1.00 65.75 116 TRP A N 1
ATOM 944 C CA . TRP A 1 116 ? 4.504 -13.979 0.603 1.00 65.75 116 TRP A CA 1
ATOM 945 C C . TRP A 1 116 ? 3.696 -14.724 -0.495 1.00 65.75 116 TRP A C 1
ATOM 947 O O . TRP A 1 116 ? 2.518 -14.455 -0.728 1.00 65.75 116 TRP A O 1
ATOM 957 N N . HIS A 1 117 ? 4.318 -15.686 -1.189 1.00 54.28 117 HIS A N 1
ATOM 958 C CA . HIS A 1 117 ? 3.649 -16.555 -2.181 1.00 54.28 117 HIS A CA 1
ATOM 959 C C . HIS A 1 117 ? 2.841 -17.717 -1.561 1.00 54.28 117 HIS A C 1
ATOM 961 O O . HIS A 1 117 ? 2.304 -18.564 -2.268 1.00 54.28 117 HIS A O 1
ATOM 967 N N . GLY A 1 118 ? 2.717 -17.759 -0.234 1.00 48.53 118 GLY A N 1
ATOM 968 C CA . GLY A 1 118 ? 1.874 -18.703 0.492 1.00 48.53 118 GLY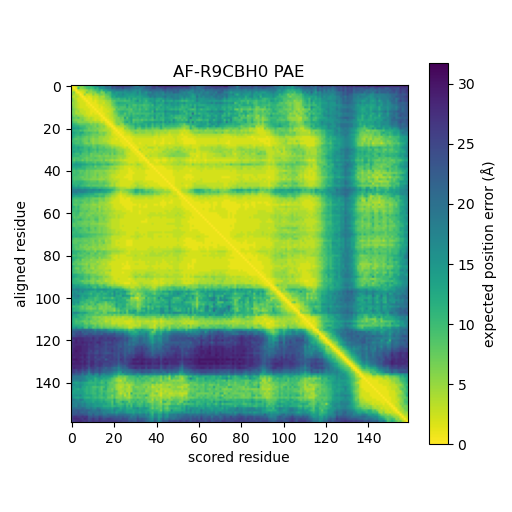 A CA 1
ATOM 969 C C . GLY A 1 118 ? 1.758 -18.245 1.935 1.00 48.53 118 GLY A C 1
ATOM 970 O O . GLY A 1 118 ? 2.769 -18.217 2.624 1.00 48.53 118 GLY A O 1
ATOM 971 N N . ILE A 1 119 ? 0.552 -17.848 2.356 1.00 48.66 119 ILE A N 1
ATOM 972 C CA . ILE A 1 119 ? 0.231 -17.165 3.626 1.00 48.66 119 ILE A CA 1
ATOM 973 C C . ILE A 1 119 ? 1.105 -17.659 4.804 1.00 48.66 119 ILE A C 1
ATOM 975 O O . ILE A 1 119 ? 0.753 -18.664 5.439 1.00 48.66 119 ILE A O 1
ATOM 979 N N . PRO A 1 120 ? 2.192 -16.960 5.193 1.00 44.03 120 PRO A N 1
ATOM 980 C CA . PRO A 1 120 ? 2.966 -17.319 6.362 1.00 44.03 120 PRO A CA 1
ATOM 981 C C . PRO A 1 120 ? 2.581 -16.372 7.499 1.00 44.03 120 PRO A C 1
ATOM 983 O O . PRO A 1 120 ? 3.076 -15.260 7.637 1.00 44.03 120 PRO A O 1
ATOM 986 N N . LEU A 1 121 ? 1.702 -16.858 8.370 1.00 51.09 121 LEU A N 1
ATOM 987 C CA . LEU A 1 121 ? 1.260 -16.206 9.612 1.00 51.09 121 LEU A CA 1
ATOM 988 C C . LEU A 1 121 ? 2.360 -16.048 10.689 1.00 51.09 121 LEU A C 1
ATOM 990 O O . LEU A 1 121 ? 2.042 -15.718 11.828 1.00 51.09 121 LEU A O 1
ATOM 994 N N . LYS A 1 122 ? 3.635 -16.348 10.409 1.00 36.34 122 LYS A N 1
ATOM 995 C CA . LYS A 1 122 ? 4.590 -16.722 11.472 1.00 36.34 122 LYS A CA 1
ATOM 996 C C . LYS A 1 122 ? 5.371 -15.569 12.124 1.00 36.34 122 LYS A C 1
ATOM 998 O O . LYS A 1 122 ? 6.032 -15.816 13.120 1.00 36.34 122 LYS A O 1
ATOM 1003 N N . LYS A 1 123 ? 5.308 -14.329 11.627 1.00 40.66 123 LYS A N 1
ATOM 1004 C CA . LYS A 1 123 ? 6.084 -13.197 12.191 1.00 40.66 123 LYS A CA 1
ATOM 1005 C C . LYS A 1 123 ? 5.274 -11.913 12.390 1.00 40.66 123 LYS A C 1
ATOM 1007 O O . LYS A 1 123 ? 5.763 -10.815 12.169 1.00 40.66 123 LYS A O 1
ATOM 1012 N N . ILE A 1 124 ? 4.027 -12.036 12.846 1.00 46.44 124 ILE A N 1
ATOM 1013 C CA . ILE A 1 124 ? 3.353 -10.888 13.491 1.00 46.44 124 ILE A CA 1
ATOM 1014 C C . ILE A 1 124 ? 3.938 -10.664 14.912 1.00 46.44 124 ILE A C 1
ATOM 1016 O O . ILE A 1 124 ? 3.706 -9.624 15.516 1.00 46.44 124 ILE A O 1
ATOM 1020 N N . MET A 1 125 ? 4.750 -11.615 15.402 1.00 38.56 125 MET A N 1
ATOM 1021 C CA . MET A 1 125 ? 5.666 -11.500 16.540 1.00 38.56 125 MET A CA 1
ATOM 1022 C C . MET A 1 125 ? 7.111 -11.389 16.033 1.00 38.56 125 MET A C 1
ATOM 1024 O O . MET A 1 125 ? 7.733 -12.378 15.656 1.00 38.56 125 MET A O 1
ATOM 1028 N N . TYR A 1 126 ? 7.643 -10.180 15.990 1.00 35.88 126 TYR A N 1
ATOM 1029 C CA . TYR A 1 126 ? 8.922 -9.924 16.647 1.00 35.88 126 TYR A CA 1
ATOM 1030 C C . TYR A 1 126 ? 8.456 -9.134 17.881 1.00 35.88 126 TYR A C 1
ATOM 1032 O O . TYR A 1 126 ? 7.972 -8.019 17.720 1.00 35.88 126 TYR A O 1
ATOM 1040 N N . ASP A 1 127 ? 8.151 -9.762 19.020 1.00 44.47 127 ASP A N 1
ATOM 1041 C CA . ASP A 1 127 ? 9.105 -10.337 19.978 1.00 44.47 127 ASP A CA 1
ATOM 1042 C C . ASP A 1 127 ? 10.387 -9.510 20.078 1.00 44.47 127 ASP A C 1
ATOM 1044 O O . ASP A 1 127 ? 11.482 -9.970 19.787 1.00 44.47 127 ASP A O 1
ATOM 1048 N N . ASP A 1 128 ? 10.216 -8.261 20.508 1.00 36.25 128 ASP A N 1
ATOM 1049 C CA . ASP A 1 128 ? 11.147 -7.704 21.476 1.00 36.25 128 ASP A CA 1
ATOM 1050 C C . ASP A 1 128 ? 10.417 -7.626 22.814 1.00 36.25 128 ASP A C 1
ATOM 1052 O O . ASP A 1 128 ? 9.349 -7.020 22.928 1.00 36.25 128 ASP A O 1
ATOM 1056 N N . ASN A 1 129 ? 11.019 -8.237 23.833 1.00 37.25 129 ASN A N 1
ATOM 1057 C CA . ASN A 1 129 ? 10.720 -8.019 25.243 1.00 37.25 129 ASN A CA 1
ATOM 1058 C C . ASN A 1 129 ? 11.042 -6.564 25.635 1.00 37.25 129 ASN A C 1
ATOM 1060 O O . ASN A 1 129 ? 11.905 -6.304 26.469 1.00 37.25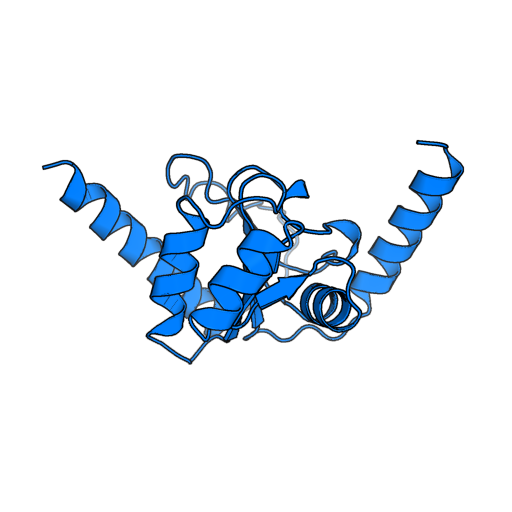 129 ASN A O 1
ATOM 1064 N N . ILE A 1 130 ? 10.353 -5.595 25.036 1.00 35.28 130 ILE A N 1
ATOM 1065 C CA . ILE A 1 130 ? 10.270 -4.227 25.530 1.00 35.28 130 ILE A CA 1
ATOM 1066 C C . ILE A 1 130 ? 8.862 -4.080 26.081 1.00 35.28 130 ILE A C 1
ATOM 1068 O O . ILE A 1 130 ? 7.902 -3.734 25.400 1.00 35.28 130 ILE A O 1
ATOM 1072 N N . ASN A 1 131 ? 8.780 -4.447 27.352 1.00 39.47 131 ASN A N 1
ATOM 1073 C CA . ASN A 1 131 ? 7.713 -4.185 28.295 1.00 39.47 131 ASN A CA 1
ATOM 1074 C C . ASN A 1 131 ? 6.989 -2.858 27.985 1.00 39.47 131 ASN A C 1
ATOM 1076 O O . ASN A 1 131 ? 7.522 -1.810 28.325 1.00 39.47 131 ASN A O 1
ATOM 1080 N N . ASN A 1 132 ? 5.830 -2.894 27.310 1.00 36.91 132 ASN A N 1
ATOM 1081 C CA . ASN A 1 132 ? 4.857 -1.794 27.246 1.00 36.91 132 ASN A CA 1
ATOM 1082 C C . ASN A 1 132 ? 3.536 -2.245 26.590 1.00 36.91 132 ASN A C 1
ATOM 1084 O O . ASN A 1 132 ? 3.406 -2.248 25.371 1.00 36.91 132 ASN A O 1
ATOM 1088 N N . ASN A 1 133 ? 2.559 -2.626 27.419 1.00 39.50 133 ASN A N 1
ATOM 1089 C CA . ASN A 1 133 ? 1.129 -2.252 27.403 1.00 39.50 133 ASN A CA 1
ATOM 1090 C C . ASN A 1 133 ? 0.442 -1.743 26.104 1.00 39.50 133 ASN A C 1
ATOM 1092 O O . ASN A 1 133 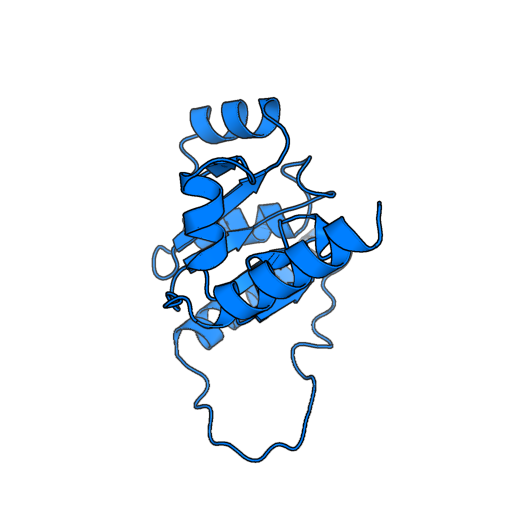? -0.460 -0.904 26.179 1.00 39.50 133 ASN A O 1
ATOM 1096 N N . HIS A 1 134 ? 0.762 -2.241 24.911 1.00 46.62 134 HIS A N 1
ATOM 1097 C CA . HIS A 1 134 ? -0.057 -1.985 23.729 1.00 46.62 134 HIS A CA 1
ATOM 1098 C C . HIS A 1 134 ? -1.264 -2.922 23.756 1.00 46.62 134 HIS A C 1
ATOM 1100 O O . HIS A 1 134 ? -1.197 -4.062 23.308 1.00 46.62 134 HIS A O 1
ATOM 1106 N N . LYS A 1 135 ? -2.380 -2.426 24.307 1.00 44.00 135 LYS A N 1
ATOM 1107 C CA . LYS A 1 135 ? -3.711 -3.010 24.096 1.00 44.00 135 LYS A CA 1
ATOM 1108 C C . LYS A 1 135 ? -3.862 -3.287 22.598 1.00 44.00 135 LYS A C 1
ATOM 1110 O O . LYS A 1 135 ? -3.831 -2.335 21.818 1.00 44.00 135 LYS A O 1
ATOM 1115 N N . ASP A 1 136 ? -3.995 -4.559 22.214 1.00 53.97 136 ASP A N 1
ATOM 1116 C CA . ASP A 1 136 ? -4.441 -4.949 20.874 1.00 53.97 136 ASP A CA 1
ATOM 1117 C C . ASP A 1 136 ? -5.683 -4.101 20.556 1.00 53.97 136 ASP A C 1
ATOM 1119 O O . ASP A 1 136 ? -6.728 -4.246 21.191 1.00 53.97 136 ASP A O 1
ATOM 1123 N N . ASN A 1 137 ? -5.547 -3.139 19.648 1.00 66.56 137 ASN A N 1
ATOM 1124 C CA . ASN A 1 137 ? -6.617 -2.214 19.305 1.00 66.56 137 ASN A CA 1
ATOM 1125 C C . ASN A 1 137 ? -7.580 -2.872 18.307 1.00 66.56 137 ASN A C 1
ATOM 1127 O O . ASN A 1 137 ? -7.197 -3.747 17.527 1.00 66.56 137 ASN A O 1
ATOM 1131 N N . ASP A 1 138 ? -8.846 -2.452 18.317 1.00 74.56 138 ASP A N 1
ATOM 1132 C CA . ASP A 1 138 ? -9.917 -3.095 17.538 1.00 74.56 138 ASP A CA 1
ATOM 1133 C C . ASP A 1 138 ? -9.593 -3.209 16.039 1.00 74.56 138 ASP A C 1
ATOM 1135 O O . ASP A 1 138 ? -9.901 -4.219 15.405 1.00 74.56 138 ASP A O 1
ATOM 1139 N N . ASP A 1 139 ? -8.888 -2.220 15.481 1.00 75.62 139 ASP A N 1
ATOM 1140 C CA . ASP A 1 139 ? -8.446 -2.209 14.083 1.00 75.62 139 ASP A CA 1
ATOM 1141 C C . ASP A 1 139 ? -7.467 -3.356 13.756 1.00 75.62 139 ASP A C 1
ATOM 1143 O O . ASP A 1 139 ? -7.499 -3.910 12.651 1.00 75.62 139 ASP A O 1
ATOM 1147 N N . ASP A 1 140 ? -6.591 -3.729 14.695 1.00 75.81 140 ASP A N 1
ATOM 1148 C CA . ASP A 1 140 ? -5.659 -4.852 14.540 1.00 75.81 140 ASP A CA 1
ATOM 1149 C C . ASP A 1 140 ? -6.405 -6.187 14.598 1.00 75.81 140 ASP A C 1
ATOM 1151 O O . ASP A 1 140 ? -6.126 -7.084 13.797 1.00 75.81 140 ASP A O 1
ATOM 1155 N N . ASN A 1 141 ? -7.404 -6.307 15.473 1.00 77.00 141 ASN A N 1
ATOM 1156 C CA . ASN A 1 141 ? -8.253 -7.497 15.564 1.00 77.00 141 ASN A CA 1
ATOM 1157 C C . ASN A 1 141 ? -9.103 -7.693 14.299 1.00 77.00 141 ASN A C 1
ATOM 1159 O O . ASN A 1 141 ? -9.218 -8.813 13.792 1.00 77.00 141 ASN A O 1
ATOM 1163 N N . ILE A 1 142 ? -9.629 -6.604 13.732 1.00 79.56 142 ILE A N 1
ATOM 1164 C CA . ILE A 1 142 ? -10.353 -6.619 12.456 1.00 79.56 142 ILE A CA 1
ATOM 1165 C C . ILE A 1 142 ? -9.444 -7.104 11.319 1.00 79.56 142 ILE A C 1
ATOM 1167 O O . ILE A 1 142 ? -9.852 -7.949 10.523 1.00 79.56 142 ILE A O 1
ATOM 1171 N N . LEU A 1 143 ? -8.197 -6.631 11.249 1.00 77.50 143 LEU A N 1
ATOM 1172 C CA . LEU A 1 143 ? -7.273 -7.077 10.207 1.00 77.50 143 LEU A CA 1
ATOM 1173 C C . LEU A 1 143 ? -6.839 -8.539 10.388 1.00 77.50 143 LEU A C 1
ATOM 1175 O O . LEU A 1 143 ? -6.814 -9.292 9.413 1.00 77.50 143 LEU A O 1
ATOM 1179 N N . LYS A 1 144 ? -6.574 -8.971 11.631 1.00 79.75 144 LYS A N 1
ATOM 1180 C CA . LYS A 1 144 ? -6.310 -10.383 11.968 1.00 79.75 144 LYS A CA 1
ATOM 1181 C C . LYS A 1 144 ? -7.466 -11.284 11.505 1.00 79.75 144 LYS A C 1
ATOM 1183 O O . LYS A 1 144 ? -7.211 -12.372 10.986 1.00 79.75 144 LYS A O 1
ATOM 1188 N N . LYS A 1 145 ? -8.721 -10.827 11.625 1.00 81.69 145 LYS A N 1
ATOM 1189 C CA . LYS A 1 145 ? -9.902 -11.547 11.122 1.00 81.69 145 LYS A CA 1
ATOM 1190 C C . LYS A 1 145 ? -9.856 -11.742 9.601 1.00 81.69 145 LYS A C 1
ATOM 1192 O O . LYS A 1 145 ? -9.953 -12.882 9.160 1.00 81.69 145 LYS A O 1
ATOM 1197 N N . TYR A 1 146 ? -9.616 -10.693 8.805 1.00 80.38 146 TYR A N 1
ATOM 1198 C CA . TYR A 1 146 ? -9.528 -10.845 7.338 1.00 80.38 146 TYR A CA 1
ATOM 1199 C C . TYR A 1 146 ? -8.413 -11.794 6.903 1.00 80.38 146 TYR A C 1
ATOM 1201 O O . TYR A 1 146 ? -8.599 -12.601 5.992 1.00 80.38 146 TYR A O 1
ATOM 1209 N N . LEU A 1 147 ? -7.261 -11.738 7.573 1.00 78.50 147 LEU A N 1
ATOM 1210 C CA . LEU A 1 147 ? -6.151 -12.652 7.303 1.00 78.50 147 LEU A CA 1
ATOM 1211 C C . LEU A 1 147 ? -6.533 -14.114 7.584 1.00 78.50 147 LEU A C 1
ATOM 1213 O O . LEU A 1 147 ? -6.140 -15.015 6.838 1.00 78.50 147 LEU A O 1
ATOM 1217 N N . LYS A 1 148 ? -7.329 -14.363 8.631 1.00 78.31 148 LYS A N 1
ATOM 1218 C CA . LYS A 1 148 ? -7.847 -15.699 8.957 1.00 78.31 148 LYS A CA 1
ATOM 1219 C C . LYS A 1 148 ? -8.860 -16.185 7.915 1.00 78.31 148 LYS A C 1
ATOM 1221 O O . LYS A 1 148 ? -8.757 -17.331 7.476 1.00 78.31 148 LYS A O 1
ATOM 1226 N N . ASP A 1 149 ? -9.768 -15.316 7.477 1.00 76.62 149 ASP A N 1
ATOM 1227 C CA . ASP A 1 149 ? -10.786 -15.639 6.469 1.00 76.62 149 ASP A CA 1
ATOM 1228 C C . ASP A 1 149 ? -10.148 -15.986 5.111 1.00 76.62 149 ASP A C 1
ATOM 1230 O O . ASP A 1 149 ? -10.542 -16.955 4.456 1.00 76.62 149 ASP A O 1
ATOM 1234 N N . LEU A 1 150 ? -9.099 -15.258 4.709 1.00 73.12 150 LEU A N 1
ATOM 1235 C CA . LEU A 1 150 ? -8.313 -15.577 3.511 1.00 73.12 150 LEU A CA 1
ATOM 1236 C C . LEU A 1 150 ? -7.677 -16.965 3.583 1.00 73.12 150 LEU A C 1
ATOM 1238 O O . LEU A 1 150 ? -7.703 -17.690 2.593 1.00 73.12 150 LEU A O 1
ATOM 1242 N N . LYS A 1 151 ? -7.154 -17.364 4.748 1.00 68.94 151 LYS A N 1
ATOM 1243 C CA . LYS A 1 151 ? -6.554 -18.692 4.948 1.00 68.94 151 LYS A CA 1
ATOM 1244 C C . LYS A 1 151 ? -7.572 -19.823 4.815 1.00 68.94 151 LYS A C 1
ATOM 1246 O O . LYS A 1 151 ? -7.239 -20.904 4.333 1.00 68.94 151 LYS A O 1
ATOM 1251 N N . GLN A 1 152 ? -8.803 -19.606 5.271 1.00 67.06 152 GLN A N 1
ATOM 1252 C CA . GLN A 1 152 ? -9.860 -20.608 5.144 1.00 67.06 152 GLN A CA 1
ATOM 1253 C C . GLN A 1 152 ? -10.309 -20.759 3.683 1.00 67.06 152 GLN A C 1
ATOM 1255 O O . GLN A 1 152 ? -10.489 -21.880 3.207 1.00 67.06 152 GLN A O 1
ATOM 1260 N N . LYS A 1 153 ? -10.398 -19.646 2.944 1.00 65.12 153 LYS A N 1
ATOM 1261 C CA . LYS A 1 153 ? -10.681 -19.655 1.500 1.00 65.12 153 LYS A CA 1
ATOM 1262 C C . LYS A 1 153 ? -9.551 -20.282 0.683 1.00 65.12 153 LYS A C 1
ATOM 1264 O O . LYS A 1 153 ? -9.813 -21.132 -0.155 1.00 65.12 153 LYS A O 1
ATOM 1269 N N . SER A 1 154 ? -8.292 -19.956 0.977 1.00 59.81 154 SER A N 1
ATOM 1270 C CA . SER A 1 154 ? -7.152 -20.544 0.260 1.00 59.81 154 SER A CA 1
ATOM 1271 C C . SER A 1 154 ? -7.038 -22.056 0.471 1.00 59.81 154 SER A C 1
ATOM 1273 O O . SER A 1 154 ? -6.544 -22.750 -0.404 1.00 59.81 154 SER A O 1
ATOM 1275 N N . ARG A 1 155 ? -7.487 -22.580 1.622 1.00 56.62 155 ARG A N 1
ATOM 1276 C CA . ARG A 1 155 ? -7.517 -24.025 1.905 1.00 56.62 155 ARG A CA 1
ATOM 1277 C C . ARG A 1 155 ? -8.681 -24.760 1.242 1.00 56.62 155 ARG A C 1
ATOM 1279 O O . ARG A 1 155 ? -8.531 -25.935 0.946 1.00 56.62 155 ARG A O 1
ATOM 1286 N N . SER A 1 156 ? -9.812 -24.092 1.018 1.00 55.28 156 SER A N 1
ATOM 1287 C CA . SER A 1 156 ? -10.993 -24.692 0.375 1.00 55.28 156 SER A CA 1
ATOM 1288 C C . SER A 1 156 ? -10.920 -24.691 -1.152 1.00 55.28 156 SER A C 1
ATOM 1290 O O . SER A 1 156 ? -11.627 -25.462 -1.774 1.00 55.28 156 SER A O 1
ATOM 1292 N N . SER A 1 157 ? -10.045 -23.885 -1.760 1.00 48.75 157 SER A N 1
ATOM 1293 C CA . SER A 1 157 ? -9.761 -23.923 -3.205 1.00 48.75 157 SER A CA 1
ATOM 1294 C C . SER A 1 157 ? -8.742 -24.995 -3.629 1.00 48.75 157 SER A C 1
ATOM 1296 O O . SER A 1 157 ? -8.367 -25.034 -4.796 1.00 48.75 157 SER A O 1
ATOM 1298 N N . ILE A 1 158 ? -8.252 -25.817 -2.690 1.00 45.12 158 ILE A N 1
ATOM 1299 C CA . ILE A 1 158 ? -7.275 -26.902 -2.931 1.00 45.12 158 ILE A CA 1
ATOM 1300 C C . ILE A 1 158 ? -7.946 -28.294 -2.794 1.00 45.12 158 ILE A C 1
ATOM 1302 O O . ILE A 1 158 ? -7.271 -29.320 -2.814 1.00 45.12 158 ILE A O 1
ATOM 1306 N N . HIS A 1 159 ? -9.271 -28.361 -2.651 1.00 36.44 159 HIS A N 1
ATOM 1307 C CA . HIS A 1 159 ? -10.080 -29.586 -2.751 1.00 36.44 159 HIS A CA 1
ATOM 1308 C C . HIS A 1 159 ? -11.172 -29.370 -3.795 1.00 36.44 159 HIS A C 1
ATOM 1310 O O . HIS A 1 159 ? -11.530 -30.364 -4.458 1.00 36.44 159 HIS A O 1
#

Mean predicted aligned error: 10.28 Å

Solvent-accessible surface area (backbone atoms only — not comparable to full-atom values): 8780 Å² total; per-residue (Å²): 133,57,76,66,60,54,53,52,47,51,53,45,20,59,57,23,51,74,44,78,54,37,77,45,29,36,36,33,17,11,62,64,8,61,45,92,43,66,60,35,43,56,50,49,57,59,36,68,78,47,75,84,39,50,61,35,40,37,26,71,32,65,67,57,49,52,55,42,44,75,72,70,47,59,64,35,47,51,87,38,75,66,22,42,52,51,43,31,29,22,29,30,37,33,20,31,72,46,67,60,10,48,72,52,49,33,33,53,74,29,50,78,43,69,35,44,99,61,81,59,84,80,63,88,62,76,84,67,96,67,92,67,93,71,72,87,47,70,64,58,55,54,50,55,47,54,58,52,52,49,53,54,53,62,59,61,77,75,112

Radius of gyration: 15.99 Å; Cα contacts (8 Å, |Δi|>4): 247; chains: 1; bounding box: 43×44×45 Å

Secondary structure (DSSP, 8-state):
--HHHHHHHHHHHHHHHSS--EEEEEEE--GGGT-S-HHHHHHHHHHHH-TTSEEEEEES-HHHHHHHHHTT--EEETTSHHHHHHHHHEEEEEESS-GGGS-GGG-TTSEEEE--SS--GGGS-------------HHHHHHHHHHHHHHHHHHHTT-

InterPro domains:
  IPR007554 CDP-glycerol glycerophosphotransferase [PF04464] (20-144)
  IPR043149 CDP-glycerol glycerophosphotransferase, N-terminal domain [G3DSA:3.40.50.11820] (6-155)

Sequence (159 aa):
MSKLGKLFNVCISYISCLCFRNSKKVIFGSWFGNKFADNSKYLFKSMLVDKRLRAIWITKNIDIYNEMKKQGYEVYIHNSLKGIYHQLTASKYCTCTGKDDVSYYLLGNAKHIELWHGIPLKKIMYDDNINNNHKDNDDDNILKKYLKDLKQKSRSSIH

Nearest PDB structures (foldseek):
  6pr3-assembly1_B  TM=4.106E-01  e=9.364E-02  Salmonella enterica subsp. enterica serovar Typhimurium
  6ulu-assembly1_A  TM=5.121E-01  e=5.365E-01  Salmonella enterica subsp. enterica serovar Typhimurium
  6pr2-assembly1_A  TM=4.920E-01  e=3.883E-01  Salmonella enterica subsp. enterica serovar Typhimurium
  6pr4-assembly1_A  TM=4.943E-01  e=4.143E-01  Salmonella enterica subsp. enterica serovar Typhimurium
  3d5n-assembly1_G  TM=4.320E-01  e=8.436E-01  Saccharolobus solfataricus

Organism: NCBI:txid1202534

pLDDT: mean 76.02, std 16.93, range [35.28, 96.81]

Foldseek 3Di:
DDPVVVVVLLVLLVVLVVFAADLQEEEEFEDLQADCDDPRVVLLVVVVVPSSHHYAYEHQHPVRVVVCVVVVGHYDYQPDPVNLVSQSHHQEYEYEPDCSRHSVSNNNNHHYHYCYNHRDPDPVDPDDPPDDDDDCDPSNVVSVVSSVVVVVVVVVVVD